Protein AF-A0A5Z6QGU2-F1 (afdb_monomer_lite)

Radius of gyration: 16.43 Å; chains: 1; bounding box: 46×24×44 Å

Organism: Salmonella thompson (NCBI:txid600)

pLDDT: mean 81.08, std 11.85, range [48.38, 94.12]

Structure (mmCIF, N/CA/C/O backbone):
data_AF-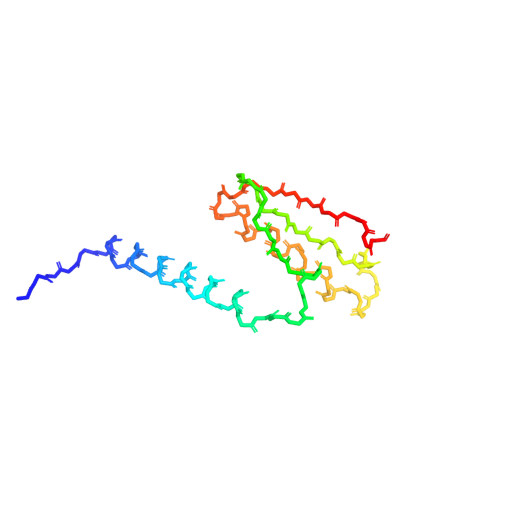A0A5Z6QGU2-F1
#
_entry.id   AF-A0A5Z6QGU2-F1
#
loop_
_atom_site.group_PDB
_atom_site.id
_atom_site.type_symbol
_atom_site.label_atom_id
_atom_site.label_alt_id
_atom_site.label_comp_id
_atom_site.label_asym_id
_atom_site.label_entity_id
_atom_site.label_seq_id
_atom_site.pdbx_PDB_ins_code
_atom_site.Cartn_x
_atom_site.Cartn_y
_atom_site.Cartn_z
_atom_site.occupancy
_atom_site.B_iso_or_equiv
_atom_site.auth_seq_id
_atom_site.auth_comp_id
_atom_site.auth_asym_id
_atom_site.auth_atom_id
_atom_site.pdbx_PDB_model_num
ATOM 1 N N . MET A 1 1 ? -29.666 -11.546 24.986 1.00 54.72 1 MET A N 1
ATOM 2 C CA . MET A 1 1 ? -28.486 -11.263 24.136 1.00 54.72 1 MET A CA 1
ATOM 3 C C . MET A 1 1 ? -28.346 -9.751 24.003 1.00 54.72 1 MET A C 1
ATOM 5 O O . MET A 1 1 ? -29.334 -9.112 23.662 1.00 54.72 1 MET A O 1
ATOM 9 N N . LYS A 1 2 ? -27.190 -9.159 24.340 1.00 65.19 2 LYS A N 1
ATOM 10 C CA . LYS A 1 2 ? -26.969 -7.707 24.180 1.00 65.19 2 LYS A CA 1
ATOM 11 C C . LYS A 1 2 ? -26.817 -7.382 22.689 1.00 65.19 2 LYS A C 1
ATOM 13 O O . LYS A 1 2 ? -26.010 -8.021 22.021 1.00 65.19 2 LYS A O 1
ATOM 18 N N . ARG A 1 3 ? -27.591 -6.419 22.178 1.00 72.75 3 ARG A N 1
ATOM 19 C CA . ARG A 1 3 ? -27.413 -5.875 20.822 1.00 72.75 3 ARG A CA 1
ATOM 20 C C . ARG A 1 3 ? -26.207 -4.934 20.837 1.00 72.75 3 ARG A C 1
ATOM 22 O O . ARG A 1 3 ? -26.122 -4.082 21.717 1.00 72.75 3 ARG A O 1
ATOM 29 N N . LEU A 1 4 ? -25.275 -5.142 19.913 1.00 77.56 4 LEU A N 1
ATOM 30 C CA . LEU A 1 4 ? -24.132 -4.252 19.709 1.00 77.56 4 LEU A CA 1
ATOM 31 C C . LEU A 1 4 ? -24.604 -2.990 18.983 1.00 77.56 4 LEU A C 1
ATOM 33 O O . LEU A 1 4 ? -25.486 -3.072 18.127 1.00 77.56 4 LEU A O 1
ATOM 37 N N . THR A 1 5 ? -24.029 -1.841 19.329 1.00 86.56 5 THR A N 1
ATOM 38 C CA . THR A 1 5 ? -24.260 -0.592 18.592 1.00 86.56 5 THR A CA 1
ATOM 39 C C . THR A 1 5 ? -23.506 -0.612 17.260 1.00 86.56 5 THR A C 1
ATOM 41 O O . THR A 1 5 ? -22.532 -1.352 17.100 1.00 86.56 5 THR A O 1
ATOM 44 N N . GLU A 1 6 ? -23.935 0.201 16.295 1.00 84.31 6 GLU A N 1
ATOM 45 C CA . GLU A 1 6 ? -23.298 0.290 14.970 1.00 84.31 6 GLU A CA 1
ATOM 46 C C . GLU A 1 6 ? -21.807 0.641 15.072 1.00 84.31 6 GLU A C 1
ATOM 48 O O . GLU A 1 6 ? -20.970 -0.011 14.448 1.00 84.31 6 GLU A O 1
ATOM 53 N N . GLU A 1 7 ? -21.453 1.560 15.971 1.00 83.19 7 GLU A N 1
ATOM 54 C CA . GLU A 1 7 ? -20.063 1.926 16.263 1.00 83.19 7 GLU A CA 1
ATOM 55 C C . GLU A 1 7 ? -19.233 0.729 16.748 1.00 83.19 7 GLU A C 1
ATOM 57 O O . GLU A 1 7 ? -18.089 0.541 16.340 1.00 83.19 7 GLU A O 1
ATOM 62 N N . GLN A 1 8 ? -19.803 -0.135 17.596 1.00 85.06 8 GLN A N 1
ATOM 63 C CA . GLN A 1 8 ? -19.107 -1.327 18.092 1.00 85.06 8 GLN A CA 1
ATOM 64 C C . GLN A 1 8 ? -18.877 -2.356 16.980 1.00 85.06 8 GLN A C 1
ATOM 66 O O . GLN A 1 8 ? -17.854 -3.053 16.984 1.00 85.06 8 GLN A O 1
ATOM 71 N N . ILE A 1 9 ? -19.804 -2.445 16.023 1.00 85.38 9 ILE A N 1
ATOM 72 C CA . ILE A 1 9 ? -19.687 -3.312 14.847 1.00 85.38 9 ILE A CA 1
ATOM 73 C C . ILE A 1 9 ? -18.572 -2.792 13.940 1.00 85.38 9 ILE A C 1
ATOM 75 O O . ILE A 1 9 ? -17.674 -3.552 13.570 1.00 85.38 9 ILE A O 1
ATOM 79 N N . GLU A 1 10 ? -18.565 -1.495 13.647 1.00 84.75 10 GLU A N 1
ATOM 80 C CA . GLU A 1 10 ? -17.542 -0.862 12.816 1.00 84.75 10 GLU A CA 1
ATOM 81 C C . GLU A 1 10 ? -16.144 -1.012 13.431 1.00 84.75 10 GLU A C 1
ATOM 83 O O . GLU A 1 10 ? -15.199 -1.464 12.775 1.00 84.75 10 GLU A O 1
ATOM 88 N N . HIS A 1 11 ? -16.022 -0.754 14.734 1.00 86.25 11 HIS A N 1
ATOM 89 C CA . HIS A 1 11 ? -14.758 -0.885 15.449 1.00 86.25 11 HIS A CA 1
ATOM 90 C C . HIS A 1 11 ? -14.243 -2.335 15.450 1.00 86.25 11 HIS A C 1
ATOM 92 O O . HIS A 1 11 ? -13.036 -2.586 15.327 1.00 86.25 11 HIS A O 1
ATOM 98 N N . SER A 1 12 ? -15.157 -3.304 15.551 1.00 84.94 12 SER A N 1
ATOM 99 C CA . SER A 1 12 ? -14.849 -4.736 15.465 1.00 84.94 12 SER A CA 1
ATOM 100 C C . SER A 1 12 ? -14.363 -5.130 14.070 1.00 84.94 12 SER A C 1
ATOM 102 O O . SER A 1 12 ? -13.372 -5.855 13.950 1.00 84.94 12 SER A O 1
ATOM 104 N N . LEU A 1 13 ? -14.989 -4.600 13.016 1.00 88.62 13 LEU A N 1
ATOM 105 C CA . LEU A 1 13 ? -14.593 -4.836 11.626 1.00 88.62 13 LEU A CA 1
ATOM 106 C C . LEU A 1 13 ? -13.211 -4.252 11.312 1.00 88.62 13 LEU A C 1
ATOM 108 O O . LEU A 1 13 ? -12.370 -4.935 10.720 1.00 88.62 13 LEU A O 1
ATOM 112 N N . ILE A 1 14 ? -12.933 -3.022 11.754 1.00 86.50 14 ILE A N 1
ATOM 113 C CA . ILE A 1 14 ? -11.615 -2.389 11.600 1.00 86.50 14 ILE A CA 1
ATOM 114 C C . ILE A 1 14 ? -10.545 -3.227 12.308 1.00 86.50 14 ILE A C 1
ATOM 116 O O . ILE A 1 14 ? -9.475 -3.497 11.751 1.00 86.50 14 ILE A O 1
ATOM 120 N N . ARG A 1 15 ? -10.835 -3.691 13.529 1.00 87.06 15 ARG A N 1
ATOM 121 C CA . ARG A 1 15 ? -9.921 -4.543 14.295 1.00 87.06 15 ARG A CA 1
ATOM 122 C C . ARG A 1 15 ? -9.663 -5.873 13.589 1.00 87.06 15 ARG A C 1
ATOM 124 O O . ARG A 1 15 ? -8.503 -6.269 13.474 1.00 87.06 15 ARG A O 1
ATOM 131 N N . ALA A 1 16 ? -10.705 -6.524 13.075 1.00 85.25 16 ALA A N 1
ATOM 132 C CA . ALA A 1 16 ? -10.590 -7.772 12.327 1.00 85.25 16 ALA A CA 1
ATOM 133 C C . ALA A 1 16 ? -9.727 -7.602 11.065 1.00 85.25 16 ALA A C 1
ATOM 135 O O . ALA A 1 16 ? -8.798 -8.381 10.849 1.00 85.25 16 ALA A O 1
ATOM 136 N N . ARG A 1 17 ? -9.933 -6.524 10.290 1.00 85.12 17 ARG A N 1
ATOM 137 C CA . ARG A 1 17 ? -9.090 -6.187 9.125 1.00 85.12 17 ARG A CA 1
ATOM 138 C C . ARG A 1 17 ? -7.620 -6.000 9.508 1.00 85.12 17 ARG A C 1
ATOM 140 O O . ARG A 1 17 ? -6.732 -6.523 8.832 1.00 85.12 17 ARG A O 1
ATOM 147 N N . LYS A 1 18 ? -7.341 -5.302 10.616 1.00 84.44 18 LYS A N 1
ATOM 148 C CA . LYS A 1 18 ? -5.970 -5.099 11.122 1.00 84.44 18 LYS A CA 1
ATOM 149 C C . LYS A 1 18 ? -5.307 -6.414 11.552 1.00 84.44 18 LYS A C 1
ATOM 151 O O . LYS A 1 18 ? -4.111 -6.593 11.301 1.00 84.44 18 LYS A O 1
ATOM 156 N N . ILE A 1 19 ? -6.060 -7.332 12.165 1.00 83.12 19 ILE A N 1
ATOM 157 C CA . ILE A 1 19 ? -5.577 -8.667 12.554 1.00 83.12 19 ILE A CA 1
ATOM 158 C C . ILE A 1 19 ? -5.285 -9.513 11.312 1.00 83.12 19 ILE A C 1
ATOM 160 O O . ILE A 1 19 ? -4.165 -10.003 11.184 1.00 83.12 19 ILE A O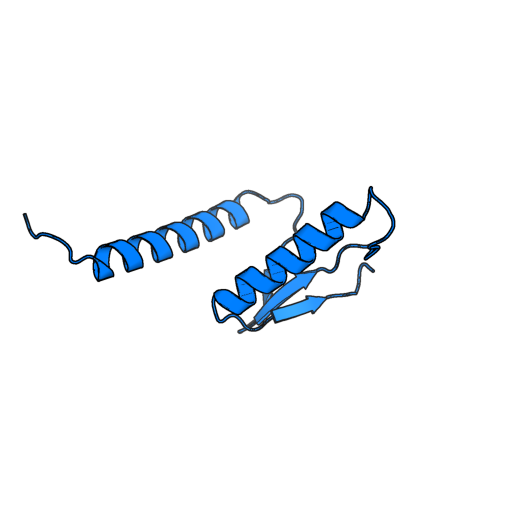 1
ATOM 164 N N . ALA A 1 20 ? -6.203 -9.579 10.348 1.00 82.62 20 ALA A N 1
ATOM 165 C CA . ALA A 1 20 ? -5.996 -10.309 9.097 1.00 82.62 20 ALA A CA 1
ATOM 166 C C . ALA A 1 20 ? -4.755 -9.804 8.332 1.00 82.62 20 ALA A C 1
ATOM 168 O O . ALA A 1 20 ? -3.909 -10.588 7.903 1.00 82.62 20 ALA A O 1
ATOM 169 N N . LYS A 1 21 ? -4.560 -8.478 8.261 1.00 79.44 21 LYS A N 1
ATOM 170 C CA . LYS A 1 21 ? -3.358 -7.851 7.673 1.00 79.44 21 LYS A CA 1
ATOM 171 C C . LYS A 1 21 ? -2.080 -8.139 8.476 1.00 79.44 21 LYS A C 1
ATOM 173 O O . LYS A 1 21 ? -0.969 -8.011 7.966 1.00 79.44 21 LYS A O 1
ATOM 178 N N . ARG A 1 22 ? -2.181 -8.470 9.768 1.00 75.00 22 ARG A N 1
ATOM 179 C CA . ARG A 1 22 ? -1.044 -8.914 10.595 1.00 75.00 22 ARG A CA 1
ATOM 180 C C . ARG A 1 22 ? -0.719 -10.385 10.354 1.00 75.00 22 ARG A C 1
ATOM 182 O O . ARG A 1 22 ? 0.459 -10.728 10.341 1.00 75.00 22 ARG A O 1
ATOM 189 N N . GLU A 1 23 ? -1.723 -11.226 10.164 1.00 75.50 23 GLU A N 1
ATOM 190 C CA . GLU A 1 23 ? -1.546 -12.652 9.887 1.00 75.50 23 GLU A CA 1
ATOM 191 C C . GLU A 1 23 ? -0.992 -12.899 8.485 1.00 75.50 23 GLU A C 1
ATOM 193 O O . GLU A 1 23 ? -0.037 -13.661 8.338 1.00 75.50 23 GLU A O 1
ATOM 198 N N . SER A 1 24 ? -1.463 -12.158 7.477 1.00 69.69 24 SER A N 1
ATOM 199 C CA . SER A 1 24 ? -0.909 -12.234 6.119 1.00 69.69 24 SER A CA 1
ATOM 200 C C . SER A 1 24 ? 0.587 -11.889 6.067 1.00 69.69 24 SER A C 1
ATOM 202 O O . SER A 1 24 ? 1.347 -12.533 5.347 1.00 69.69 24 SER A O 1
ATOM 204 N N . ARG A 1 25 ? 1.042 -10.943 6.905 1.00 64.25 25 ARG A N 1
ATOM 205 C CA . ARG A 1 25 ? 2.467 -10.596 7.072 1.00 64.25 25 ARG A CA 1
ATOM 206 C C . ARG A 1 25 ? 3.311 -11.711 7.698 1.00 64.25 25 ARG A C 1
ATOM 208 O O . ARG A 1 25 ? 4.523 -11.713 7.513 1.00 64.25 25 ARG A O 1
ATOM 215 N N . LYS A 1 26 ? 2.713 -12.630 8.466 1.00 66.06 26 LYS A N 1
ATOM 216 C CA . LYS A 1 26 ? 3.434 -13.772 9.060 1.00 66.06 26 LYS A CA 1
ATOM 217 C C . LYS A 1 26 ? 3.628 -14.914 8.060 1.00 66.06 26 LYS A C 1
ATOM 219 O O . LYS A 1 26 ? 4.629 -15.615 8.145 1.00 66.06 26 LYS A O 1
ATOM 224 N N . LEU A 1 27 ? 2.700 -15.074 7.115 1.00 59.31 27 LEU A N 1
ATOM 225 C CA . LEU A 1 27 ? 2.714 -16.146 6.114 1.00 59.31 27 LEU A CA 1
ATOM 226 C C . LEU A 1 27 ? 3.682 -15.874 4.944 1.00 59.31 27 LEU A C 1
ATOM 228 O O . LEU A 1 27 ? 4.181 -16.811 4.330 1.00 59.31 27 LEU A O 1
ATOM 232 N N . SER A 1 28 ? 4.017 -14.614 4.647 1.00 54.03 28 SER A N 1
ATOM 233 C CA . SER A 1 28 ? 4.840 -14.221 3.486 1.00 54.03 28 SER A CA 1
ATOM 234 C C . SER A 1 28 ? 6.364 -14.334 3.698 1.00 54.03 28 SER A C 1
ATOM 236 O O . SER A 1 28 ? 7.136 -13.478 3.257 1.00 54.03 28 SER A O 1
ATOM 238 N N . GLY A 1 29 ? 6.828 -15.409 4.345 1.00 48.75 29 GLY A N 1
ATOM 239 C CA . GLY A 1 29 ? 8.226 -15.615 4.759 1.00 48.75 29 GLY A CA 1
ATOM 240 C C . GLY A 1 29 ? 9.310 -15.481 3.672 1.00 48.75 29 GLY A C 1
ATOM 241 O O . GLY A 1 29 ? 10.467 -15.278 4.022 1.00 48.75 29 GLY A O 1
ATOM 242 N N . GLY A 1 30 ? 8.965 -15.523 2.379 1.00 48.38 30 GLY A N 1
ATOM 243 C CA . GLY A 1 30 ? 9.930 -15.531 1.269 1.00 48.38 30 GLY A CA 1
ATOM 244 C C . GLY A 1 30 ? 10.177 -14.209 0.523 1.00 48.38 30 GLY A C 1
ATOM 245 O O . GLY A 1 30 ? 11.109 -14.152 -0.270 1.00 48.38 30 GLY A O 1
ATOM 246 N N . ARG A 1 31 ? 9.392 -13.134 0.724 1.00 51.19 31 ARG A N 1
ATOM 247 C CA . ARG A 1 31 ? 9.512 -11.875 -0.068 1.00 51.19 31 ARG A CA 1
ATOM 248 C C . ARG A 1 31 ? 9.582 -10.604 0.789 1.00 51.19 31 ARG A C 1
ATOM 250 O O . ARG A 1 31 ? 8.974 -9.583 0.474 1.00 51.19 31 ARG A O 1
ATOM 257 N N . ARG A 1 32 ? 10.329 -10.654 1.895 1.00 51.97 32 ARG A N 1
ATOM 258 C CA . ARG A 1 32 ? 10.389 -9.567 2.894 1.00 51.97 32 ARG A CA 1
ATOM 259 C C . ARG A 1 32 ? 10.947 -8.232 2.381 1.00 51.97 32 ARG A C 1
ATOM 261 O O . ARG A 1 32 ? 10.626 -7.210 2.977 1.00 51.97 32 ARG A O 1
ATOM 268 N N . MET A 1 33 ? 11.746 -8.197 1.308 1.00 52.16 33 MET A N 1
ATOM 269 C CA . MET A 1 33 ? 12.346 -6.931 0.847 1.00 52.16 33 MET A CA 1
ATOM 270 C C . MET A 1 33 ? 11.354 -5.960 0.191 1.00 52.16 33 MET A C 1
ATOM 272 O O . MET A 1 33 ? 11.633 -4.766 0.177 1.00 52.16 33 MET A O 1
ATOM 276 N N . LEU A 1 34 ? 10.204 -6.437 -0.300 1.00 61.22 34 LEU A N 1
ATOM 277 C CA . LEU A 1 34 ? 9.258 -5.622 -1.079 1.00 61.22 34 LEU A CA 1
ATOM 278 C C . LEU A 1 34 ? 7.933 -5.330 -0.355 1.00 61.22 34 LEU A C 1
ATOM 280 O O . LEU A 1 34 ? 7.034 -4.741 -0.944 1.00 61.22 34 LEU A O 1
ATOM 284 N N . GLN A 1 35 ? 7.781 -5.732 0.911 1.00 77.75 35 GLN A N 1
ATOM 285 C CA . GLN A 1 35 ? 6.548 -5.489 1.668 1.00 77.75 35 GLN A CA 1
ATOM 286 C C . GLN A 1 35 ? 6.699 -4.331 2.666 1.00 77.75 35 GLN A C 1
ATOM 288 O O . GLN A 1 35 ? 7.772 -4.165 3.253 1.00 77.75 35 GLN A O 1
ATOM 293 N N . PRO A 1 36 ? 5.622 -3.559 2.921 1.00 85.75 36 PRO A N 1
ATOM 294 C CA . PRO A 1 36 ? 5.605 -2.561 3.981 1.00 85.75 36 PRO A CA 1
ATOM 295 C C . PRO A 1 36 ? 5.981 -3.156 5.335 1.00 85.75 36 PRO A C 1
ATOM 297 O O . PRO A 1 36 ? 5.430 -4.173 5.768 1.00 85.75 36 PRO A O 1
ATOM 300 N N . MET A 1 37 ? 6.881 -2.483 6.042 1.00 87.50 37 MET A N 1
ATOM 301 C CA . MET A 1 37 ? 7.392 -2.921 7.333 1.00 87.50 37 MET A CA 1
ATOM 302 C C . MET A 1 37 ? 7.238 -1.819 8.374 1.00 87.50 37 MET A C 1
ATOM 304 O O . MET A 1 37 ? 7.551 -0.661 8.119 1.00 87.50 37 MET A O 1
ATOM 308 N N . ARG A 1 38 ? 6.787 -2.170 9.581 1.00 87.25 38 ARG A N 1
ATOM 309 C CA . ARG A 1 38 ? 6.739 -1.211 10.690 1.00 87.25 38 ARG A CA 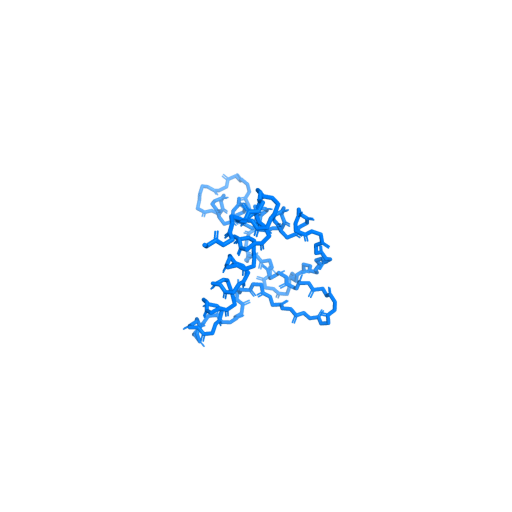1
ATOM 310 C C . ARG A 1 38 ? 8.162 -0.937 11.185 1.00 87.25 38 ARG A C 1
ATOM 312 O O . ARG A 1 38 ? 8.876 -1.880 11.512 1.00 87.25 38 ARG A O 1
ATOM 319 N N . VAL A 1 39 ? 8.552 0.331 11.252 1.00 86.06 39 VAL A N 1
ATOM 320 C CA . VAL A 1 39 ? 9.843 0.793 11.778 1.00 86.06 39 VAL A CA 1
ATOM 321 C C . VAL A 1 39 ? 9.559 1.909 12.781 1.00 86.06 39 VAL A C 1
ATOM 323 O O . VAL A 1 39 ? 9.186 3.021 12.405 1.00 86.06 39 VAL A O 1
ATOM 326 N N . PHE A 1 40 ? 9.691 1.592 14.071 1.00 88.12 40 PHE A N 1
ATOM 327 C CA . PHE A 1 40 ? 9.240 2.446 15.176 1.00 88.12 40 PHE A CA 1
ATOM 328 C C . PHE A 1 40 ? 7.766 2.868 15.004 1.00 88.12 40 PHE A C 1
ATOM 330 O O . PHE A 1 40 ? 6.891 2.034 14.760 1.00 88.12 40 PHE A O 1
ATOM 337 N N . SER A 1 41 ? 7.483 4.167 15.106 1.00 88.62 41 SER A N 1
ATOM 338 C CA . SER A 1 41 ? 6.154 4.749 14.915 1.00 88.62 41 SER A CA 1
ATOM 339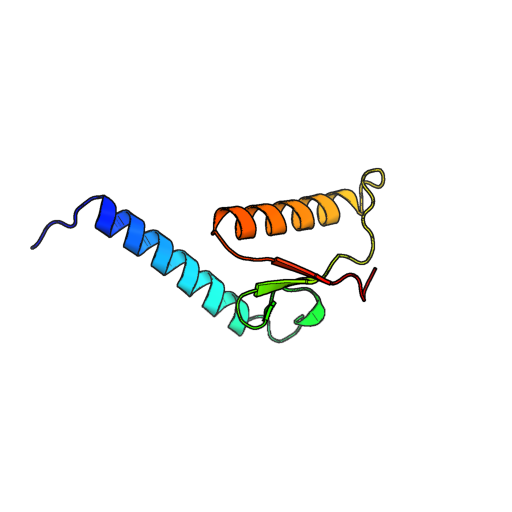 C C . SER A 1 41 ? 5.733 4.862 13.447 1.00 88.62 41 SER A C 1
ATOM 341 O O . SER A 1 41 ? 4.583 5.206 13.184 1.00 88.62 41 SER A O 1
ATOM 343 N N . ARG A 1 42 ? 6.613 4.542 12.488 1.00 91.06 42 ARG A N 1
ATOM 344 C CA . ARG A 1 42 ? 6.374 4.733 11.053 1.00 91.06 42 ARG A CA 1
ATOM 345 C C . ARG A 1 42 ? 6.219 3.409 10.303 1.00 91.06 42 ARG A C 1
ATOM 347 O O . ARG A 1 42 ? 6.640 2.350 10.771 1.00 91.06 42 ARG A O 1
ATOM 354 N N . VAL A 1 43 ? 5.629 3.463 9.118 1.00 91.06 43 VAL A N 1
ATOM 355 C CA . VAL A 1 43 ? 5.564 2.353 8.164 1.00 91.06 43 VAL A CA 1
ATOM 356 C C . VAL A 1 43 ? 6.558 2.632 7.043 1.00 91.06 43 VAL A C 1
ATOM 358 O O . VAL A 1 43 ? 6.391 3.583 6.289 1.00 91.06 43 VAL A O 1
ATOM 361 N N . ARG A 1 44 ? 7.609 1.817 6.942 1.00 91.62 44 ARG A N 1
ATOM 362 C CA . ARG A 1 44 ? 8.554 1.845 5.826 1.00 91.62 44 ARG A CA 1
ATOM 363 C C . ARG A 1 44 ? 7.952 1.106 4.638 1.00 91.62 44 ARG A C 1
ATOM 365 O O . ARG A 1 44 ? 7.649 -0.079 4.760 1.00 91.62 44 ARG A O 1
ATOM 372 N N . ILE A 1 45 ? 7.818 1.780 3.506 1.00 91.44 45 ILE A N 1
ATOM 373 C CA . ILE A 1 45 ? 7.354 1.211 2.242 1.00 91.44 45 ILE A CA 1
ATOM 374 C C . ILE A 1 45 ? 8.534 1.247 1.261 1.00 91.44 45 ILE A C 1
ATOM 376 O O . ILE A 1 45 ? 9.049 2.333 0.992 1.00 91.44 45 ILE A O 1
ATOM 380 N N . PRO A 1 46 ? 9.005 0.093 0.759 1.00 88.69 46 PRO A N 1
ATOM 381 C CA . PRO A 1 46 ? 10.048 0.066 -0.259 1.00 88.69 46 PRO A CA 1
ATOM 382 C C . PRO A 1 46 ? 9.494 0.586 -1.587 1.00 88.69 46 PRO A C 1
ATOM 384 O O . PRO A 1 46 ? 8.423 0.157 -2.020 1.00 88.69 46 PRO A O 1
ATOM 387 N N . ALA A 1 47 ? 10.217 1.505 -2.222 1.00 88.50 47 ALA A N 1
ATOM 388 C CA . ALA A 1 47 ? 9.915 1.934 -3.576 1.00 88.50 47 ALA A CA 1
ATOM 389 C C . ALA A 1 47 ? 10.187 0.781 -4.562 1.00 88.50 47 ALA A C 1
ATOM 391 O O . ALA A 1 47 ? 11.135 0.010 -4.363 1.00 88.50 47 ALA A O 1
ATOM 392 N N . PRO A 1 48 ? 9.351 0.618 -5.601 1.00 84.69 48 PRO A N 1
ATOM 393 C CA . PRO A 1 48 ? 9.628 -0.319 -6.682 1.00 84.69 48 PRO A CA 1
ATOM 394 C C . PRO A 1 48 ? 10.858 0.137 -7.477 1.00 84.69 48 PRO A C 1
ATOM 396 O O . PRO A 1 48 ? 11.120 1.329 -7.570 1.00 84.69 48 PRO A O 1
ATOM 399 N N . ALA A 1 49 ? 11.561 -0.807 -8.109 1.00 81.69 49 ALA A N 1
ATOM 400 C CA . ALA A 1 49 ? 12.789 -0.534 -8.868 1.00 81.69 49 ALA A CA 1
ATOM 401 C C . ALA A 1 49 ? 12.603 0.371 -10.099 1.00 81.69 49 ALA A C 1
ATOM 403 O O . ALA A 1 49 ? 13.565 0.858 -10.674 1.00 81.69 49 ALA A O 1
ATOM 404 N N . SER A 1 50 ? 11.364 0.579 -10.543 1.00 81.12 50 SER A N 1
ATOM 405 C CA . SER A 1 50 ? 11.046 1.525 -11.605 1.00 81.12 50 SER A CA 1
ATOM 406 C C . SER A 1 50 ? 9.729 2.215 -11.283 1.00 81.12 50 SER A C 1
ATOM 408 O O . SER A 1 50 ? 8.718 1.560 -11.017 1.00 81.12 50 SER A O 1
ATOM 410 N N . LEU A 1 51 ? 9.756 3.545 -11.303 1.00 79.06 51 LEU A N 1
ATOM 411 C CA . LEU A 1 51 ? 8.593 4.414 -11.166 1.00 79.06 51 LEU A CA 1
ATOM 412 C C . LEU A 1 51 ? 8.357 5.096 -12.511 1.00 79.06 51 LEU A C 1
ATOM 414 O O . LEU A 1 51 ? 8.737 6.244 -12.714 1.00 79.06 51 LEU A O 1
ATOM 418 N N . ASP A 1 52 ? 7.770 4.351 -13.442 1.00 80.44 52 ASP A N 1
ATOM 419 C CA . ASP A 1 52 ? 7.492 4.838 -14.789 1.00 80.44 52 ASP A CA 1
ATOM 420 C C . ASP A 1 52 ? 5.983 4.832 -15.059 1.00 80.44 52 ASP A C 1
ATOM 422 O O . ASP A 1 52 ? 5.313 3.800 -14.973 1.00 80.44 52 ASP A O 1
ATOM 426 N N . LEU A 1 53 ? 5.468 6.020 -15.373 1.00 79.44 53 LEU A N 1
ATOM 427 C CA . LEU A 1 53 ? 4.071 6.289 -15.703 1.00 79.44 53 LEU A CA 1
ATOM 428 C C . LEU A 1 53 ? 3.737 5.990 -17.170 1.00 79.44 53 LEU A C 1
ATOM 430 O O . LEU A 1 53 ? 2.565 5.818 -17.500 1.00 79.44 53 LEU A O 1
ATOM 434 N N . PHE A 1 54 ? 4.743 5.940 -18.043 1.00 83.12 54 PHE A N 1
ATOM 435 C CA . PHE A 1 54 ? 4.577 5.870 -19.495 1.00 83.12 54 PHE A CA 1
ATOM 436 C C . PHE A 1 54 ? 4.822 4.468 -20.058 1.00 83.12 54 PHE A C 1
ATOM 438 O O . PHE A 1 54 ? 4.491 4.191 -21.210 1.00 83.12 54 PHE A O 1
ATOM 445 N N . ASN A 1 55 ? 5.347 3.553 -19.243 1.00 84.88 55 ASN A N 1
ATOM 446 C CA . ASN A 1 55 ? 5.504 2.150 -19.599 1.00 84.88 55 ASN A CA 1
ATOM 447 C C . ASN A 1 55 ? 4.373 1.307 -19.001 1.00 84.88 55 ASN A C 1
ATOM 449 O O . ASN A 1 55 ? 4.260 1.167 -17.785 1.00 84.88 55 ASN A O 1
ATOM 453 N N . THR A 1 56 ? 3.576 0.665 -19.854 1.00 79.19 56 THR A N 1
ATOM 454 C CA . THR A 1 56 ? 2.442 -0.184 -19.450 1.00 79.19 56 THR A CA 1
ATOM 455 C C . THR A 1 56 ? 2.823 -1.327 -18.506 1.00 79.19 56 THR A C 1
ATOM 457 O O . THR A 1 56 ? 2.003 -1.718 -17.673 1.00 79.19 56 THR A O 1
ATOM 460 N N . LYS A 1 57 ? 4.060 -1.842 -18.566 1.00 78.44 57 LYS A N 1
ATOM 461 C CA . LYS A 1 57 ? 4.550 -2.871 -17.631 1.00 78.44 57 LYS A CA 1
ATOM 462 C C . LYS A 1 57 ? 4.810 -2.309 -16.229 1.00 78.44 57 LYS A C 1
ATOM 464 O O . LYS A 1 57 ? 4.529 -2.989 -15.245 1.00 78.44 57 LYS A O 1
ATOM 469 N N . ASN A 1 58 ? 5.298 -1.074 -16.137 1.00 78.81 58 ASN A N 1
ATOM 470 C CA . ASN A 1 58 ? 5.679 -0.433 -14.872 1.00 78.81 58 ASN A CA 1
ATOM 471 C C . ASN A 1 58 ? 4.537 0.395 -14.264 1.00 78.81 58 ASN A C 1
ATOM 473 O O . ASN A 1 58 ? 4.486 0.572 -13.047 1.00 78.81 58 ASN A O 1
ATOM 477 N N . TYR A 1 59 ? 3.569 0.809 -15.085 1.00 85.88 59 TYR A N 1
ATOM 478 C CA . TYR A 1 59 ? 2.396 1.575 -14.678 1.00 85.88 59 TYR A CA 1
ATOM 479 C C . TYR A 1 59 ? 1.612 0.882 -13.559 1.00 85.88 59 TYR A C 1
ATOM 481 O O . TYR A 1 59 ? 1.254 1.505 -12.563 1.00 85.88 59 TYR A O 1
ATOM 489 N N . LYS A 1 60 ? 1.396 -0.436 -13.669 1.00 84.50 60 LYS A N 1
ATOM 490 C CA . LYS A 1 60 ? 0.686 -1.197 -12.632 1.00 84.50 60 LYS A CA 1
ATOM 491 C C . LYS A 1 60 ? 1.412 -1.140 -11.284 1.00 84.50 60 LYS A C 1
ATOM 493 O O . LYS A 1 60 ? 0.772 -0.889 -10.267 1.00 84.50 60 LYS A O 1
ATOM 498 N N . LEU A 1 61 ? 2.735 -1.319 -11.282 1.00 83.19 61 LEU A N 1
ATOM 499 C CA . LEU A 1 61 ? 3.553 -1.246 -10.066 1.00 83.19 61 LEU A CA 1
ATOM 500 C C . LEU A 1 61 ? 3.525 0.158 -9.455 1.00 83.19 61 LEU A C 1
ATOM 502 O O . LEU A 1 61 ? 3.427 0.295 -8.238 1.00 83.19 61 LEU A O 1
ATOM 506 N N . PHE A 1 62 ? 3.554 1.196 -10.294 1.00 86.81 62 PHE A N 1
ATOM 507 C CA . PHE A 1 62 ? 3.422 2.581 -9.855 1.00 86.81 62 PHE A CA 1
ATOM 508 C C . PHE A 1 62 ? 2.068 2.836 -9.173 1.00 86.81 62 PHE A C 1
ATOM 510 O O . PHE A 1 62 ? 2.020 3.387 -8.070 1.00 86.81 62 PHE A O 1
ATOM 517 N N . ILE A 1 63 ? 0.966 2.400 -9.791 1.00 88.44 63 ILE A N 1
ATOM 518 C CA . ILE A 1 63 ? -0.381 2.565 -9.230 1.00 88.44 63 ILE A CA 1
ATOM 519 C C . ILE A 1 63 ? -0.528 1.792 -7.918 1.00 88.44 63 ILE A C 1
ATOM 521 O O . ILE A 1 63 ? -1.038 2.346 -6.944 1.00 88.44 63 ILE A O 1
ATOM 525 N N . GLU A 1 64 ? -0.053 0.546 -7.854 1.00 87.50 64 GLU A N 1
ATOM 526 C CA . GLU A 1 64 ? -0.061 -0.252 -6.621 1.00 87.50 64 GLU A CA 1
ATOM 527 C C . GLU A 1 64 ? 0.736 0.436 -5.504 1.00 87.50 64 GLU A C 1
ATOM 529 O O . GLU A 1 64 ? 0.266 0.520 -4.367 1.00 87.50 64 GLU A O 1
ATOM 534 N N . PHE A 1 65 ? 1.901 0.996 -5.830 1.00 88.81 65 PHE A N 1
ATOM 535 C CA . PHE A 1 65 ? 2.756 1.705 -4.883 1.00 88.81 65 PHE A CA 1
ATOM 536 C C . PHE A 1 65 ? 2.100 2.975 -4.320 1.00 88.81 65 PHE A C 1
ATOM 538 O O . PHE A 1 65 ? 2.046 3.150 -3.100 1.00 88.81 65 PHE A O 1
ATOM 545 N N . ILE A 1 66 ? 1.536 3.835 -5.174 1.00 91.38 66 ILE A N 1
ATOM 546 C CA . ILE A 1 66 ? 0.844 5.058 -4.733 1.00 91.38 66 ILE A CA 1
ATOM 547 C C . ILE A 1 66 ? -0.435 4.731 -3.953 1.00 91.38 66 ILE A C 1
ATOM 549 O O . ILE A 1 66 ? -0.717 5.362 -2.932 1.00 91.38 66 ILE A O 1
ATOM 553 N N . THR A 1 67 ? -1.188 3.714 -4.382 1.00 90.88 67 THR A N 1
ATOM 554 C CA . THR A 1 67 ? -2.403 3.259 -3.684 1.00 90.88 67 THR A CA 1
ATOM 555 C C . THR A 1 67 ? -2.072 2.787 -2.271 1.00 90.88 67 THR A C 1
ATOM 557 O O . THR A 1 67 ? -2.748 3.156 -1.312 1.00 90.88 67 THR A O 1
ATOM 560 N N . LEU A 1 68 ? -0.979 2.038 -2.121 1.00 89.62 68 LEU A N 1
ATOM 561 C CA . LEU A 1 68 ? -0.511 1.562 -0.827 1.00 89.62 68 LEU A CA 1
ATOM 562 C C . LEU A 1 68 ? -0.124 2.712 0.109 1.00 89.62 68 LEU A C 1
ATOM 564 O O . LEU A 1 68 ? -0.484 2.685 1.284 1.00 89.62 68 LEU A O 1
ATOM 568 N N . ILE A 1 69 ? 0.583 3.725 -0.404 1.00 92.12 69 ILE A N 1
ATOM 569 C CA . ILE A 1 69 ? 0.927 4.933 0.361 1.00 92.12 6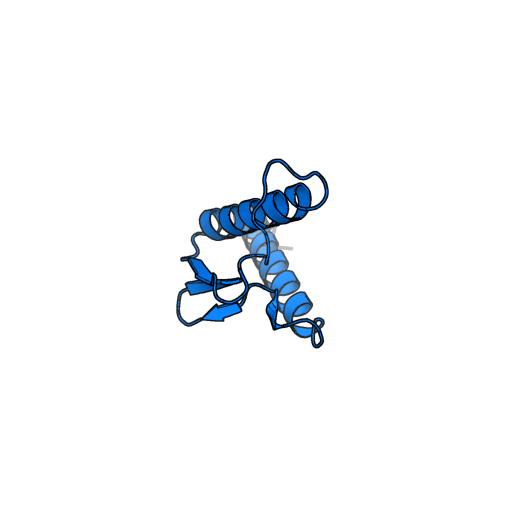9 ILE A CA 1
ATOM 570 C C . ILE A 1 69 ? -0.348 5.634 0.836 1.00 92.12 69 ILE A C 1
ATOM 572 O O . ILE A 1 69 ? -0.482 5.903 2.029 1.00 92.12 69 ILE A O 1
ATOM 576 N N . ARG A 1 70 ? -1.300 5.878 -0.072 1.00 93.50 70 ARG A N 1
ATOM 577 C CA . ARG A 1 70 ? -2.584 6.519 0.244 1.00 93.50 70 ARG A CA 1
ATOM 578 C C . ARG A 1 70 ? -3.315 5.793 1.371 1.00 93.50 70 ARG A C 1
ATOM 580 O O . ARG A 1 70 ? -3.767 6.439 2.310 1.00 93.50 70 ARG A O 1
ATOM 587 N N . ASP A 1 71 ? -3.413 4.469 1.299 1.00 89.19 71 ASP A N 1
ATOM 588 C CA . ASP A 1 71 ? -4.149 3.682 2.291 1.00 89.19 71 ASP A CA 1
ATOM 589 C C . ASP A 1 71 ? -3.533 3.810 3.693 1.00 89.19 71 ASP A C 1
ATOM 591 O O . ASP A 1 71 ? -4.254 3.971 4.674 1.00 89.19 71 ASP A O 1
ATOM 595 N N . TYR A 1 72 ? -2.201 3.817 3.800 1.00 90.75 72 TYR A N 1
ATOM 596 C CA . TYR A 1 72 ? -1.532 4.043 5.083 1.00 90.75 72 TYR A CA 1
ATOM 597 C C . TYR A 1 72 ? -1.716 5.476 5.606 1.00 90.75 72 TYR A C 1
ATOM 599 O O . TYR A 1 72 ? -1.901 5.651 6.809 1.00 90.75 72 TYR A O 1
ATOM 607 N N . ILE A 1 73 ? -1.710 6.492 4.735 1.00 91.88 73 ILE A N 1
ATOM 608 C CA . ILE A 1 73 ? -2.000 7.879 5.142 1.00 91.88 73 ILE A CA 1
ATOM 609 C C . ILE A 1 73 ? -3.431 7.983 5.678 1.00 91.88 73 ILE A C 1
ATOM 611 O O . ILE A 1 73 ? -3.645 8.573 6.736 1.00 91.88 73 ILE A O 1
ATOM 615 N N . ASN A 1 74 ? -4.395 7.366 4.990 1.00 92.56 74 ASN A N 1
ATOM 616 C CA . ASN A 1 74 ? -5.801 7.354 5.399 1.00 92.56 74 ASN A CA 1
ATOM 617 C C . ASN A 1 74 ? -6.020 6.616 6.728 1.00 92.56 74 ASN A C 1
ATOM 619 O O . ASN A 1 74 ? -6.880 7.006 7.511 1.00 92.56 74 ASN A O 1
ATOM 623 N N . ASP A 1 75 ? -5.204 5.599 7.019 1.00 88.88 75 ASP A N 1
ATOM 624 C CA . ASP A 1 75 ? -5.183 4.907 8.313 1.00 88.88 75 ASP A CA 1
ATOM 625 C C . ASP A 1 75 ? -4.538 5.751 9.446 1.00 88.88 75 ASP A C 1
ATOM 627 O O . ASP A 1 75 ? -4.444 5.283 10.586 1.00 88.88 75 ASP A O 1
ATOM 631 N N . GLY A 1 76 ? -4.082 6.979 9.160 1.00 90.88 76 GLY A N 1
ATOM 632 C CA . GLY A 1 76 ? -3.420 7.880 10.110 1.00 90.88 76 GLY A CA 1
ATOM 633 C C . GLY A 1 76 ? -1.950 7.539 10.371 1.00 90.88 76 GLY A C 1
ATOM 634 O O . GLY A 1 76 ? -1.358 8.000 11.352 1.00 90.88 76 GLY A O 1
ATOM 635 N N . GLU A 1 77 ? -1.345 6.706 9.524 1.00 92.50 77 GLU A N 1
ATOM 636 C CA . GLU A 1 77 ? 0.011 6.212 9.723 1.00 92.50 77 GLU A CA 1
ATOM 637 C C . GLU A 1 77 ? 1.059 7.184 9.169 1.00 92.50 77 GLU A C 1
ATOM 639 O O . GLU A 1 77 ? 0.924 7.760 8.090 1.00 92.50 77 GLU A O 1
ATOM 644 N N . LYS A 1 78 ? 2.177 7.331 9.890 1.00 94.12 78 LYS A N 1
ATOM 645 C CA . LYS A 1 78 ? 3.353 8.052 9.382 1.00 94.12 78 LYS A CA 1
ATOM 646 C C . LYS A 1 78 ? 4.167 7.119 8.491 1.00 94.12 78 LYS A C 1
ATOM 648 O O . LYS A 1 78 ? 4.507 6.017 8.914 1.00 94.12 78 LYS A O 1
ATOM 653 N N . ILE A 1 79 ? 4.530 7.560 7.292 1.00 93.81 79 ILE A N 1
ATOM 654 C CA . ILE A 1 79 ? 5.190 6.712 6.289 1.00 93.81 79 ILE A CA 1
ATOM 655 C C . ILE A 1 79 ? 6.656 7.123 6.111 1.00 93.81 79 ILE A C 1
ATOM 657 O O . ILE A 1 79 ? 7.006 8.294 6.233 1.00 93.81 79 ILE A O 1
ATOM 661 N N . LEU A 1 80 ? 7.518 6.145 5.839 1.00 93.69 80 LEU A N 1
ATOM 662 C CA . LEU A 1 80 ? 8.865 6.332 5.307 1.00 93.69 80 LEU A CA 1
ATOM 663 C C . LEU A 1 80 ? 8.940 5.622 3.962 1.00 93.69 80 LEU A C 1
ATOM 665 O O . LEU A 1 80 ? 8.644 4.433 3.887 1.00 93.69 80 LEU A O 1
ATOM 669 N N . ILE A 1 81 ? 9.352 6.324 2.918 1.00 91.94 81 ILE A N 1
ATOM 670 C CA . ILE A 1 81 ? 9.554 5.711 1.607 1.00 91.94 81 ILE A CA 1
ATOM 671 C C . ILE A 1 81 ? 11.038 5.384 1.463 1.00 91.94 81 ILE A C 1
ATOM 673 O O . ILE A 1 81 ? 11.886 6.244 1.694 1.00 91.94 81 ILE A O 1
ATOM 677 N N . ASP A 1 82 ? 11.347 4.130 1.140 1.00 88.00 82 ASP A N 1
ATOM 678 C CA . ASP A 1 82 ? 12.720 3.650 0.995 1.00 88.00 82 ASP A CA 1
ATOM 679 C C . ASP A 1 82 ? 13.072 3.430 -0.478 1.00 88.00 82 ASP A C 1
ATOM 681 O O . ASP A 1 82 ? 12.603 2.475 -1.094 1.00 88.00 82 ASP A O 1
ATOM 685 N N . PHE A 1 83 ? 13.919 4.307 -1.017 1.00 86.00 83 PHE A N 1
ATOM 686 C CA . PHE A 1 83 ? 14.355 4.297 -2.414 1.00 86.00 83 PHE A CA 1
ATOM 687 C C . PHE A 1 83 ? 15.633 3.487 -2.670 1.00 86.00 83 PHE A C 1
ATOM 689 O O . PHE A 1 83 ? 16.154 3.525 -3.778 1.00 86.00 83 PHE A O 1
ATOM 696 N N . ARG A 1 84 ? 16.160 2.731 -1.698 1.00 77.56 84 ARG A N 1
ATOM 697 C CA . ARG A 1 84 ? 17.425 1.980 -1.871 1.00 77.56 84 ARG A CA 1
ATOM 698 C C . ARG A 1 84 ? 17.428 0.953 -3.009 1.00 77.56 84 ARG A C 1
ATOM 700 O O . ARG A 1 84 ? 18.501 0.514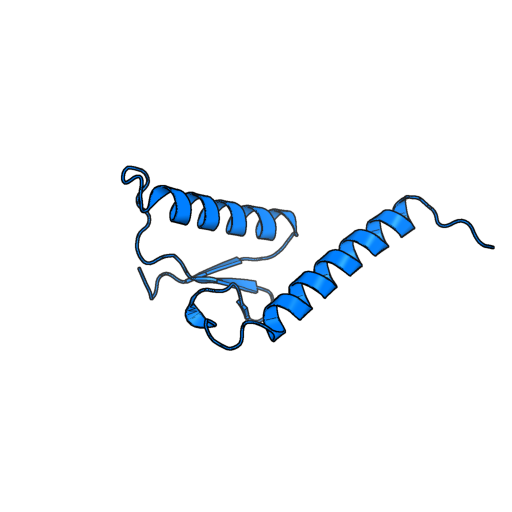 -3.400 1.00 77.56 84 ARG A O 1
ATOM 707 N N . ASN A 1 85 ? 16.253 0.549 -3.488 1.00 63.25 85 ASN A N 1
ATOM 708 C CA . ASN A 1 85 ? 16.090 -0.435 -4.559 1.00 63.25 85 ASN A CA 1
ATOM 709 C C . ASN A 1 85 ? 15.679 0.197 -5.904 1.00 63.25 85 ASN A C 1
ATOM 711 O O . ASN A 1 85 ? 15.296 -0.554 -6.798 1.00 63.25 85 ASN A O 1
ATOM 715 N N . THR A 1 86 ? 15.681 1.531 -6.003 1.00 60.50 86 THR A N 1
ATOM 716 C CA . THR A 1 86 ? 15.291 2.303 -7.202 1.00 60.50 86 THR A CA 1
ATOM 717 C C . THR A 1 86 ? 16.495 2.583 -8.080 1.00 60.50 86 THR A C 1
ATOM 719 O O . THR A 1 86 ? 17.573 2.844 -7.501 1.00 60.50 86 THR A O 1
#

Secondary structure (DSSP, 8-state):
-PPPPHHHHHHHHHHHHHHHHHHHHHH-TT-GGGS-EEETTEEEEEPPS---SS-HHHHHHHHHHHHHHHHHHHTT-EEEEE-TT-

Sequence (86 aa):
MKRLTEEQIEHSLIRARKIAKRESRKLSGGRRMLQPMRVFSRVRIPAPASLDLFNTKNYKLFIEFITLIRDYINDGEKILIDFRNT

Foldseek 3Di:
DDDDDPVRVVVVVVVVVVVVVVVVVVPPVPPVVQDWDDDPQAIEHEQPLDQDCPDPVCVVVNVVSVVVVVVCVVVVHHYDYHDPND